Protein AF-A0A060CD55-F1 (afdb_monomer)

Structure (mmCIF, N/CA/C/O backbone):
data_AF-A0A060CD55-F1
#
_entry.id   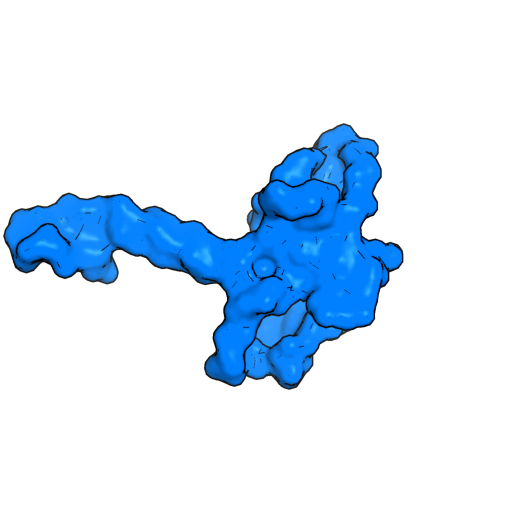AF-A0A060CD55-F1
#
loop_
_atom_site.group_PDB
_atom_site.id
_atom_site.type_symbol
_atom_site.label_atom_id
_atom_site.label_alt_id
_atom_site.label_comp_id
_atom_site.label_asym_id
_atom_site.label_entity_id
_atom_site.label_seq_id
_atom_site.pdbx_PDB_ins_code
_atom_site.Cartn_x
_atom_site.Cartn_y
_atom_site.Cartn_z
_atom_site.occupancy
_atom_site.B_iso_or_equiv
_atom_site.auth_seq_id
_atom_site.auth_comp_id
_atom_site.auth_asym_id
_atom_site.auth_atom_id
_atom_site.pdbx_PDB_model_num
ATOM 1 N N . MET A 1 1 ? 20.900 -2.774 -7.787 1.00 52.88 1 MET A N 1
ATOM 2 C CA . MET A 1 1 ? 21.907 -1.969 -7.068 1.00 52.88 1 MET A CA 1
ATOM 3 C C . MET A 1 1 ? 21.966 -0.641 -7.787 1.00 52.88 1 MET A C 1
ATOM 5 O O . MET A 1 1 ? 22.186 -0.668 -8.991 1.00 52.88 1 MET A O 1
ATOM 9 N N . ALA A 1 2 ? 21.638 0.468 -7.127 1.00 53.19 2 ALA A N 1
ATOM 10 C CA . ALA A 1 2 ? 21.756 1.780 -7.755 1.00 53.19 2 ALA A CA 1
ATOM 11 C C . ALA A 1 2 ? 23.248 2.098 -7.933 1.00 53.19 2 ALA A C 1
ATOM 13 O O . ALA A 1 2 ? 23.986 2.230 -6.961 1.00 53.19 2 ALA A O 1
ATOM 14 N N . ILE A 1 3 ? 23.691 2.107 -9.188 1.00 53.25 3 ILE A N 1
ATOM 15 C CA . ILE A 1 3 ? 25.058 2.434 -9.597 1.00 53.25 3 ILE A CA 1
ATOM 16 C C . ILE A 1 3 ? 24.965 3.744 -10.368 1.00 53.25 3 ILE A C 1
ATOM 18 O O . ILE A 1 3 ? 24.371 3.792 -11.445 1.00 53.25 3 ILE A O 1
ATOM 22 N N . TYR A 1 4 ? 25.508 4.804 -9.785 1.00 52.81 4 TYR A N 1
ATOM 2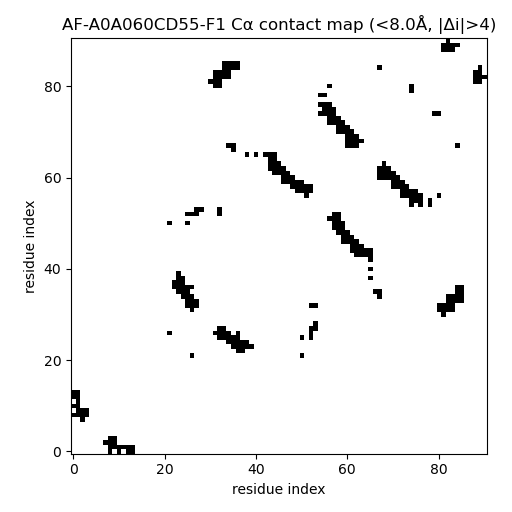3 C CA . TYR A 1 4 ? 25.676 6.112 -10.400 1.00 52.81 4 TYR A CA 1
ATOM 24 C C . TYR A 1 4 ? 27.109 6.560 -10.108 1.00 52.81 4 TYR A C 1
ATOM 26 O O . TYR A 1 4 ? 27.534 6.511 -8.955 1.00 52.81 4 TYR A O 1
ATOM 34 N N . PRO A 1 5 ? 27.813 7.097 -11.119 1.00 59.88 5 PRO A N 1
ATOM 35 C CA . PRO A 1 5 ? 28.898 6.419 -11.872 1.00 59.88 5 PRO A CA 1
ATOM 36 C C . PRO A 1 5 ? 29.366 5.026 -11.374 1.00 59.88 5 PRO A C 1
ATOM 38 O O . PRO A 1 5 ? 29.227 4.688 -10.205 1.00 59.88 5 PRO A O 1
ATOM 41 N N . PRO A 1 6 ? 29.943 4.184 -12.255 1.00 66.44 6 PRO A N 1
ATOM 42 C CA . PRO A 1 6 ? 30.145 2.746 -12.009 1.00 66.44 6 PRO A CA 1
ATOM 43 C C . PRO A 1 6 ? 31.094 2.385 -10.849 1.00 66.44 6 PRO A C 1
ATOM 45 O O . PRO A 1 6 ? 31.136 1.222 -10.453 1.00 66.44 6 PRO A O 1
ATOM 48 N N . ASP A 1 7 ? 31.800 3.361 -10.272 1.00 65.25 7 ASP A N 1
ATOM 49 C CA . ASP A 1 7 ? 32.873 3.145 -9.293 1.00 65.25 7 ASP A CA 1
ATOM 50 C C . ASP A 1 7 ? 32.447 3.458 -7.845 1.00 65.25 7 ASP A C 1
ATOM 52 O O . ASP A 1 7 ? 33.210 3.240 -6.902 1.00 65.25 7 ASP A O 1
ATOM 56 N N . LEU A 1 8 ? 31.232 3.986 -7.651 1.00 65.88 8 LEU A N 1
ATOM 57 C CA . LEU A 1 8 ? 30.709 4.406 -6.352 1.00 65.88 8 LEU A CA 1
ATOM 58 C C . LEU A 1 8 ? 29.383 3.698 -6.066 1.00 65.88 8 LEU A C 1
ATOM 60 O O . LEU A 1 8 ? 28.370 3.904 -6.729 1.00 65.88 8 LEU A O 1
ATOM 64 N N . PHE A 1 9 ? 29.378 2.857 -5.032 1.00 73.94 9 PHE A N 1
ATOM 65 C CA . PHE A 1 9 ? 28.142 2.311 -4.486 1.00 73.94 9 PHE A CA 1
ATOM 66 C C . PHE A 1 9 ? 27.382 3.414 -3.744 1.00 73.94 9 PHE A C 1
ATOM 68 O O . PHE A 1 9 ? 27.865 3.927 -2.733 1.00 73.94 9 PHE A O 1
ATOM 75 N N . GLN A 1 10 ? 26.176 3.740 -4.211 1.00 77.69 10 GLN A N 1
ATOM 76 C CA . GLN A 1 10 ? 25.264 4.632 -3.502 1.00 77.69 10 GLN A CA 1
ATOM 77 C C . GLN A 1 10 ? 24.046 3.848 -3.005 1.00 77.69 10 GLN A C 1
ATOM 79 O O . GLN A 1 10 ? 23.337 3.182 -3.759 1.00 77.69 10 GLN A O 1
ATOM 84 N N . ILE A 1 11 ? 23.831 3.881 -1.689 1.00 86.00 11 ILE A N 1
ATOM 85 C CA . ILE A 1 11 ? 22.775 3.107 -1.022 1.00 86.00 11 ILE A CA 1
ATOM 86 C C . ILE A 1 11 ? 21.404 3.798 -1.075 1.00 86.00 11 ILE A C 1
ATOM 88 O O . ILE A 1 11 ? 20.367 3.156 -0.903 1.00 86.00 11 ILE A O 1
ATOM 92 N N . ASP A 1 12 ? 21.395 5.101 -1.342 1.00 82.69 12 ASP A N 1
ATOM 93 C CA . ASP A 1 12 ? 20.204 5.946 -1.421 1.00 82.69 12 ASP A CA 1
ATOM 94 C C . ASP A 1 12 ? 19.194 5.442 -2.459 1.00 82.69 12 ASP A C 1
ATOM 96 O O . ASP A 1 12 ? 18.009 5.345 -2.149 1.00 82.69 12 ASP A O 1
ATOM 100 N N . GLY A 1 13 ? 19.641 5.020 -3.643 1.00 84.69 13 GLY A N 1
ATOM 101 C CA . GLY A 1 13 ? 18.754 4.488 -4.677 1.00 84.69 13 GLY A CA 1
ATOM 102 C C . GLY A 1 13 ? 18.108 3.152 -4.296 1.00 84.69 13 GLY A C 1
ATOM 103 O O . GLY A 1 13 ? 16.972 2.886 -4.685 1.00 84.69 13 GLY A O 1
ATOM 104 N N . ASN A 1 14 ? 18.770 2.330 -3.475 1.00 88.94 14 ASN A N 1
ATOM 105 C CA . ASN A 1 14 ? 18.173 1.090 -2.976 1.00 88.94 14 ASN A CA 1
ATOM 106 C C . ASN A 1 14 ? 17.044 1.384 -1.975 1.00 88.94 14 ASN A C 1
ATOM 108 O O . ASN A 1 14 ? 15.979 0.771 -2.052 1.00 88.94 14 ASN A O 1
ATOM 112 N N . PHE A 1 15 ? 17.255 2.331 -1.056 1.00 90.19 15 PHE A N 1
ATOM 113 C CA . PHE A 1 15 ? 16.214 2.742 -0.111 1.00 90.19 15 PHE A CA 1
ATOM 114 C C . PHE A 1 15 ? 15.081 3.501 -0.802 1.00 90.19 15 PHE A C 1
ATOM 116 O O . PHE A 1 15 ? 13.913 3.244 -0.511 1.00 90.19 15 PHE A O 1
ATOM 123 N N . GLY A 1 16 ? 15.414 4.370 -1.758 1.00 90.12 16 GLY A N 1
ATOM 124 C CA . GLY A 1 16 ? 14.441 5.090 -2.573 1.00 90.12 16 GLY A CA 1
ATOM 125 C C . GLY A 1 16 ? 13.551 4.144 -3.374 1.00 90.12 16 GLY A C 1
ATOM 126 O O . GLY A 1 16 ? 12.340 4.339 -3.414 1.00 90.12 16 GLY A O 1
ATOM 127 N N . TYR A 1 17 ? 14.115 3.073 -3.939 1.00 90.50 17 TYR A N 1
ATOM 128 C CA . TYR A 1 17 ? 13.335 2.063 -4.652 1.00 90.50 17 TYR A CA 1
ATOM 129 C C . TYR A 1 17 ? 12.354 1.328 -3.731 1.00 90.50 17 TYR A C 1
ATOM 131 O O . TYR A 1 17 ? 11.168 1.251 -4.040 1.00 90.50 17 TYR A O 1
ATOM 139 N N . SER A 1 18 ? 12.813 0.841 -2.574 1.00 91.25 18 SER A N 1
ATOM 140 C CA . SER A 1 18 ? 11.935 0.173 -1.602 1.00 91.25 18 SER A CA 1
ATOM 141 C C . SER A 1 18 ? 10.811 1.091 -1.109 1.00 91.25 18 SER A C 1
ATOM 143 O O . SER A 1 18 ? 9.668 0.650 -0.958 1.00 91.25 18 SER A O 1
ATOM 145 N N . LEU A 1 19 ? 11.114 2.376 -0.901 1.00 90.69 19 LEU A N 1
ATOM 146 C CA . LEU A 1 19 ? 10.116 3.373 -0.523 1.00 90.69 19 LEU A CA 1
ATOM 147 C C . LEU A 1 19 ? 9.110 3.605 -1.657 1.00 90.69 19 LEU A C 1
ATOM 149 O O . LEU A 1 19 ? 7.911 3.595 -1.408 1.00 90.69 19 LEU A O 1
ATOM 153 N N . ALA A 1 20 ? 9.577 3.728 -2.901 1.00 91.69 20 ALA A N 1
ATOM 154 C CA . ALA A 1 20 ? 8.711 3.898 -4.064 1.00 91.69 20 ALA A CA 1
ATOM 155 C C . ALA A 1 20 ? 7.756 2.710 -4.252 1.00 91.69 20 ALA A C 1
ATOM 157 O O . ALA A 1 20 ? 6.570 2.919 -4.496 1.00 91.69 20 ALA A O 1
ATOM 158 N N . LEU A 1 21 ? 8.237 1.472 -4.079 1.00 92.81 21 LEU A N 1
ATOM 159 C CA . LEU A 1 21 ? 7.366 0.292 -4.105 1.00 92.81 21 LEU A CA 1
ATOM 160 C C . LEU A 1 21 ? 6.307 0.340 -2.997 1.00 92.81 21 LEU A C 1
ATOM 162 O O . LEU A 1 21 ? 5.160 -0.036 -3.222 1.00 92.81 21 LEU A O 1
ATOM 166 N N . THR A 1 22 ? 6.687 0.817 -1.811 1.00 93.56 22 THR A N 1
ATOM 167 C CA . THR A 1 22 ? 5.766 0.951 -0.677 1.00 93.56 22 THR A CA 1
ATOM 168 C C . THR A 1 22 ? 4.704 2.018 -0.952 1.00 93.56 22 THR A C 1
ATOM 170 O O . THR A 1 22 ? 3.524 1.734 -0.785 1.00 93.56 22 THR A O 1
ATOM 173 N N . GLU A 1 23 ? 5.088 3.193 -1.457 1.00 93.69 23 GLU A N 1
ATOM 174 C CA . GLU A 1 23 ? 4.173 4.308 -1.768 1.00 93.69 23 GLU A CA 1
ATOM 175 C C . GLU A 1 23 ? 3.236 4.014 -2.954 1.00 93.69 23 GLU A C 1
ATOM 177 O O . GLU A 1 23 ? 2.159 4.603 -3.052 1.00 93.69 23 GLU A O 1
ATOM 182 N N . MET A 1 24 ? 3.599 3.092 -3.855 1.00 94.12 24 MET A N 1
ATOM 183 C CA . MET A 1 24 ? 2.673 2.600 -4.888 1.00 94.12 24 MET A CA 1
ATOM 184 C C . MET A 1 24 ? 1.531 1.766 -4.295 1.00 94.12 24 MET A C 1
ATOM 186 O O . MET A 1 24 ? 0.432 1.732 -4.854 1.00 94.12 24 MET A O 1
ATOM 190 N N . LEU A 1 25 ? 1.797 1.082 -3.181 1.00 94.25 25 LEU A N 1
ATOM 191 C CA . LEU A 1 25 ? 0.870 0.161 -2.531 1.00 94.25 25 LEU A CA 1
ATOM 192 C C . LEU A 1 25 ? 0.088 0.820 -1.391 1.00 94.25 25 LEU A C 1
ATOM 194 O O . LEU A 1 25 ? -1.091 0.516 -1.218 1.00 94.25 25 LEU A O 1
ATOM 198 N N . LEU A 1 26 ? 0.718 1.706 -0.625 1.00 94.44 26 LEU A N 1
ATOM 199 C CA . LEU A 1 26 ? 0.160 2.310 0.578 1.00 94.44 26 LEU A CA 1
ATOM 200 C C . LEU A 1 26 ? 0.623 3.759 0.713 1.00 94.44 26 LEU A C 1
ATOM 202 O O . LEU A 1 26 ? 1.821 4.020 0.795 1.00 94.44 26 LEU A O 1
ATOM 206 N N . GLN A 1 27 ? -0.327 4.680 0.846 1.00 94.75 27 GLN A N 1
ATOM 207 C CA . GLN A 1 27 ? -0.055 6.068 1.222 1.00 94.75 27 GLN A CA 1
ATOM 208 C C . GLN A 1 27 ? -0.776 6.408 2.524 1.00 94.75 27 GLN A C 1
ATOM 210 O O . GLN A 1 27 ? -1.808 5.838 2.859 1.00 94.75 27 GLN A O 1
ATOM 215 N N . SER A 1 28 ? -0.194 7.306 3.318 1.00 93.31 28 SER A N 1
ATOM 216 C CA . SER A 1 28 ? -0.810 7.749 4.581 1.00 93.31 28 SER A CA 1
ATOM 217 C C . SER A 1 28 ? -0.527 9.209 4.931 1.00 93.31 28 SER A C 1
ATOM 219 O O . SER A 1 28 ? -0.638 9.619 6.084 1.00 93.31 28 SER A O 1
ATOM 221 N N . HIS A 1 29 ? -0.094 10.005 3.952 1.00 90.19 29 HIS A N 1
ATOM 222 C CA . HIS A 1 29 ? 0.370 11.375 4.174 1.00 90.19 29 HIS A CA 1
ATOM 223 C C . HIS A 1 29 ? -0.731 12.439 4.009 1.00 90.19 29 HIS A C 1
ATOM 225 O O . HIS A 1 29 ? -0.519 13.582 4.402 1.00 90.19 29 HIS A O 1
ATOM 231 N N . THR A 1 30 ? -1.906 12.075 3.490 1.00 86.38 30 THR A N 1
ATOM 232 C CA . THR A 1 30 ? -3.047 12.972 3.220 1.00 86.38 30 THR A CA 1
ATOM 233 C C . THR A 1 30 ? -4.091 13.009 4.344 1.00 86.38 30 THR A C 1
ATOM 235 O O . THR A 1 30 ? -5.150 13.606 4.187 1.00 86.38 30 THR A O 1
ATOM 238 N N . GLY A 1 31 ? -3.796 12.405 5.500 1.00 83.69 31 GLY A N 1
ATOM 239 C CA . GLY A 1 31 ? -4.722 12.324 6.640 1.00 83.69 31 GLY A CA 1
ATOM 240 C C . GLY A 1 31 ? -5.621 11.083 6.636 1.00 83.69 31 GLY A C 1
ATOM 241 O O . GLY A 1 31 ? -6.359 10.861 7.593 1.00 83.69 31 GLY A O 1
ATOM 242 N N . GLU A 1 32 ? -5.510 10.239 5.613 1.00 89.94 32 GLU A N 1
ATOM 243 C CA . GLU A 1 32 ? -6.151 8.929 5.524 1.00 89.94 32 GLU A CA 1
ATOM 244 C C . GLU A 1 32 ? -5.165 7.867 5.030 1.00 89.94 32 GLU A C 1
ATOM 246 O O . GLU A 1 32 ? -4.127 8.185 4.452 1.00 89.94 32 GLU A O 1
ATOM 251 N N . ILE A 1 33 ? -5.473 6.601 5.304 1.00 92.19 33 ILE A N 1
ATOM 252 C CA . ILE A 1 33 ? -4.730 5.445 4.804 1.00 92.19 33 ILE A CA 1
ATOM 253 C C . ILE A 1 33 ? -5.290 5.083 3.431 1.00 92.19 33 ILE A C 1
ATOM 255 O O . ILE A 1 33 ? -6.398 4.555 3.342 1.00 92.19 33 ILE A O 1
ATOM 259 N N . GLU A 1 34 ? -4.524 5.341 2.381 1.00 92.81 34 GLU A N 1
ATOM 260 C CA . GLU A 1 34 ? -4.905 5.060 1.003 1.00 92.81 34 GLU A CA 1
ATOM 261 C C . GLU A 1 34 ? -4.293 3.738 0.526 1.00 92.81 34 GLU A C 1
ATOM 263 O O . GLU A 1 34 ? -3.071 3.556 0.523 1.00 92.81 34 GLU A O 1
ATOM 268 N N . LEU A 1 35 ? -5.160 2.800 0.141 1.00 92.69 35 LEU A N 1
ATOM 269 C CA . LEU A 1 35 ? -4.787 1.462 -0.315 1.00 92.69 35 LEU A CA 1
ATOM 270 C C . LEU A 1 35 ? -4.752 1.395 -1.844 1.00 92.69 35 LEU A C 1
ATOM 272 O O . LEU A 1 35 ? -5.736 1.731 -2.507 1.00 92.69 35 LEU A O 1
ATOM 276 N N . LEU A 1 36 ? -3.652 0.861 -2.380 1.00 92.88 36 LEU A N 1
ATOM 277 C CA . LEU A 1 36 ? -3.386 0.692 -3.813 1.00 92.88 36 LEU A CA 1
ATOM 278 C C . LEU A 1 36 ? -3.516 1.996 -4.634 1.00 92.88 36 LEU A C 1
ATOM 280 O O . LEU A 1 36 ? -4.140 1.972 -5.698 1.00 92.88 36 LEU A O 1
ATOM 284 N N . PRO A 1 37 ? -2.926 3.125 -4.190 1.00 91.94 37 PRO A N 1
ATOM 285 C CA . PRO A 1 37 ? -3.072 4.419 -4.865 1.00 91.94 37 PRO A CA 1
ATOM 286 C C . PRO A 1 37 ? -2.503 4.415 -6.290 1.00 91.94 37 PRO A C 1
ATOM 288 O O . PRO A 1 37 ? -3.023 5.086 -7.180 1.00 91.94 37 PRO A O 1
ATOM 291 N N . ALA A 1 38 ? -1.435 3.648 -6.530 1.00 93.00 38 ALA A N 1
ATOM 292 C CA . ALA A 1 38 ? -0.736 3.625 -7.811 1.00 93.00 38 ALA A CA 1
ATOM 293 C C . ALA A 1 38 ? -0.241 2.217 -8.177 1.00 93.00 38 ALA A C 1
ATOM 295 O O . ALA A 1 38 ? 0.897 2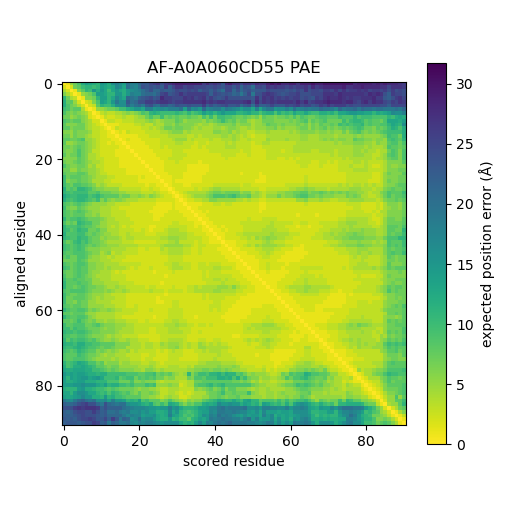.045 -8.618 1.00 93.00 38 ALA A O 1
ATOM 296 N N . LEU A 1 39 ? -1.094 1.200 -7.997 1.00 92.75 39 LEU A N 1
ATOM 297 C CA . LEU A 1 39 ? -0.759 -0.188 -8.323 1.00 92.75 39 LEU A CA 1
ATOM 298 C C . LEU A 1 39 ? -0.339 -0.320 -9.806 1.00 92.75 39 LEU A C 1
ATOM 300 O O . LEU A 1 39 ? -1.138 -0.019 -10.703 1.00 92.75 39 LEU A O 1
ATOM 304 N N . PRO A 1 40 ? 0.886 -0.798 -10.104 1.00 92.50 40 PRO A N 1
ATOM 305 C CA . PRO A 1 40 ? 1.317 -1.025 -11.476 1.00 92.50 40 PRO A CA 1
ATOM 306 C C . PRO A 1 40 ? 0.407 -2.024 -12.194 1.00 92.50 40 PRO A C 1
ATOM 308 O O . PRO A 1 40 ? 0.117 -3.097 -11.674 1.00 92.50 40 PRO A O 1
ATOM 311 N N . LYS A 1 41 ? 0.038 -1.737 -13.450 1.00 90.31 41 LYS A N 1
ATOM 312 C CA . LYS A 1 41 ? -0.799 -2.635 -14.275 1.00 90.31 41 LYS A CA 1
ATOM 313 C C . LYS A 1 41 ? -0.216 -4.045 -14.445 1.00 90.31 41 LYS A C 1
ATOM 315 O O . LYS A 1 41 ? -0.957 -4.979 -14.718 1.00 90.31 41 LYS A O 1
ATOM 320 N N . ALA A 1 42 ? 1.103 -4.189 -14.308 1.00 94.12 42 ALA A N 1
ATOM 321 C CA . ALA A 1 42 ? 1.791 -5.475 -14.373 1.00 94.12 42 ALA A CA 1
ATOM 322 C C . ALA A 1 42 ? 1.523 -6.371 -13.147 1.00 94.12 42 ALA A C 1
ATOM 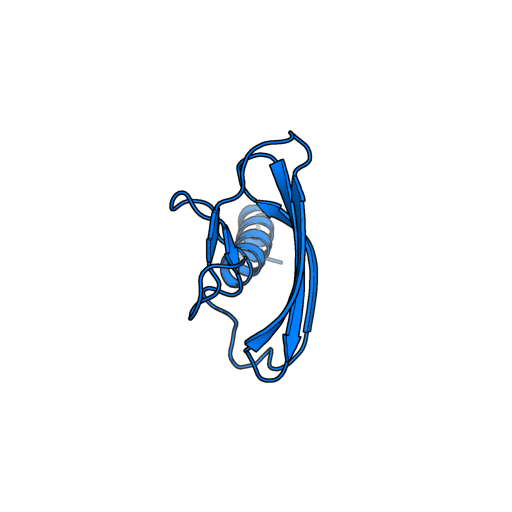324 O O . ALA A 1 42 ? 1.723 -7.579 -13.226 1.00 94.12 42 ALA A O 1
ATOM 325 N N . TRP A 1 43 ? 1.079 -5.805 -12.022 1.00 93.62 43 TRP A N 1
ATOM 326 C CA . TRP A 1 43 ? 0.789 -6.530 -10.784 1.00 93.62 43 TRP A CA 1
ATOM 327 C C . TRP A 1 43 ? -0.710 -6.778 -10.664 1.00 93.62 43 TRP A C 1
ATOM 329 O O . TRP A 1 43 ? -1.372 -6.240 -9.779 1.00 93.62 43 TRP A O 1
ATOM 339 N N . ALA A 1 44 ? -1.251 -7.569 -11.591 1.00 92.38 44 ALA A N 1
ATOM 340 C CA . ALA A 1 44 ? -2.681 -7.860 -11.642 1.00 92.38 44 ALA A CA 1
ATOM 341 C C . ALA A 1 44 ? -3.188 -8.486 -10.333 1.00 92.38 44 ALA A C 1
ATOM 343 O O . ALA A 1 44 ? -4.219 -8.063 -9.816 1.00 92.38 44 ALA A O 1
ATOM 344 N N . ASP A 1 45 ? -2.430 -9.422 -9.768 1.00 95.88 45 ASP A N 1
ATOM 345 C CA . ASP A 1 45 ? -2.783 -10.140 -8.548 1.00 95.88 45 ASP A CA 1
ATOM 346 C C . ASP A 1 45 ? -1.591 -10.143 -7.589 1.00 95.88 45 ASP A C 1
ATOM 348 O O . ASP A 1 45 ? -0.433 -10.209 -8.018 1.00 95.88 45 ASP A O 1
ATOM 352 N N . GLY A 1 46 ? -1.858 -10.058 -6.289 1.00 95.81 46 GLY A N 1
ATOM 353 C CA . GLY A 1 46 ? -0.795 -10.036 -5.294 1.00 95.81 46 GLY A CA 1
ATOM 354 C C . GLY A 1 46 ? -1.274 -9.807 -3.868 1.00 95.81 46 GLY A C 1
ATOM 355 O O . GLY A 1 46 ? -2.461 -9.632 -3.594 1.00 95.81 46 GLY A O 1
ATOM 356 N N . ALA A 1 47 ? -0.315 -9.836 -2.948 1.00 96.00 47 ALA A N 1
ATOM 357 C CA . ALA A 1 47 ? -0.539 -9.622 -1.529 1.00 96.00 47 ALA A CA 1
ATOM 358 C C . ALA A 1 47 ? 0.674 -8.946 -0.891 1.00 96.00 47 ALA A C 1
ATOM 360 O O . ALA A 1 47 ? 1.818 -9.192 -1.283 1.00 96.00 47 ALA A O 1
ATOM 361 N N . VAL A 1 48 ? 0.429 -8.138 0.136 1.00 95.94 48 VAL A N 1
ATOM 362 C CA . VAL A 1 48 ? 1.477 -7.540 0.966 1.00 95.94 48 VAL A CA 1
ATOM 363 C C . VAL A 1 48 ? 1.062 -7.551 2.433 1.00 95.94 48 VAL A C 1
ATOM 365 O O . VAL A 1 48 ? -0.119 -7.438 2.767 1.00 95.94 48 VAL A O 1
ATOM 368 N N . ARG A 1 49 ? 2.045 -7.727 3.319 1.00 95.31 49 ARG A N 1
ATOM 369 C CA . ARG A 1 49 ? 1.857 -7.852 4.768 1.00 95.31 49 ARG A CA 1
ATOM 370 C C . ARG A 1 49 ? 2.871 -6.991 5.504 1.00 95.31 49 ARG A C 1
ATOM 372 O O . ARG A 1 49 ? 4.014 -6.885 5.065 1.00 95.31 49 ARG A O 1
ATOM 379 N N . GLY A 1 50 ? 2.449 -6.429 6.633 1.00 94.25 50 GLY A N 1
ATOM 380 C CA . GLY A 1 50 ? 3.331 -5.714 7.556 1.00 94.25 50 GLY A CA 1
ATOM 381 C C . GLY A 1 50 ? 3.721 -4.303 7.113 1.00 94.25 50 GLY A C 1
ATOM 382 O O . GLY A 1 50 ? 4.689 -3.758 7.641 1.00 94.25 50 GLY A O 1
ATOM 383 N N . LEU A 1 51 ? 3.000 -3.696 6.162 1.00 95.06 51 LEU A N 1
ATOM 384 C CA . LEU A 1 51 ? 3.216 -2.282 5.852 1.00 95.06 51 LEU A CA 1
ATOM 385 C C . LEU A 1 51 ? 2.716 -1.424 7.011 1.00 95.06 51 LEU A C 1
ATOM 387 O O . LEU A 1 51 ? 1.696 -1.741 7.615 1.00 95.06 51 LEU A O 1
ATOM 391 N N . VAL A 1 52 ? 3.409 -0.331 7.316 1.00 94.81 52 VAL A N 1
ATOM 392 C CA . VAL A 1 52 ? 3.043 0.541 8.436 1.00 94.81 52 VAL A CA 1
ATOM 393 C C . VAL A 1 52 ? 2.644 1.913 7.915 1.00 94.81 52 VAL A C 1
ATOM 395 O O . VAL A 1 52 ? 3.466 2.637 7.357 1.00 94.81 52 VAL A O 1
ATOM 398 N N . ALA A 1 53 ? 1.383 2.277 8.126 1.00 93.94 53 ALA A N 1
ATOM 399 C CA . ALA A 1 53 ? 0.880 3.620 7.898 1.00 93.94 53 ALA A CA 1
ATOM 400 C C . ALA A 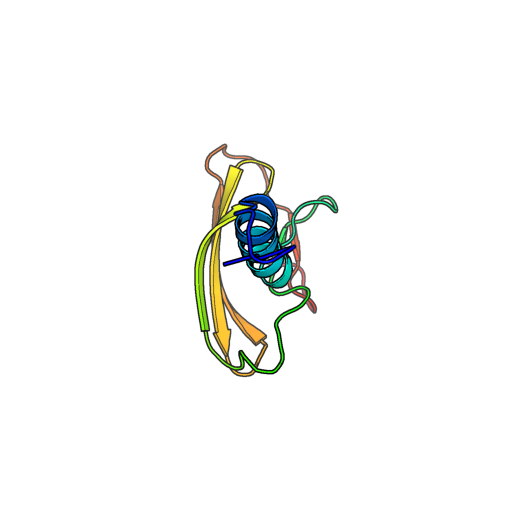1 53 ? 1.109 4.520 9.124 1.00 93.94 53 ALA A C 1
ATOM 402 O O . ALA A 1 53 ? 1.235 4.067 10.272 1.00 93.94 53 ALA A O 1
ATOM 403 N N . ARG A 1 54 ? 1.139 5.834 8.878 1.00 92.88 54 ARG A N 1
ATOM 404 C CA . ARG A 1 54 ? 1.245 6.859 9.928 1.00 92.88 54 ARG A CA 1
ATOM 405 C C . ARG A 1 54 ? 0.135 6.693 10.964 1.00 92.88 54 ARG A C 1
ATOM 407 O O . ARG A 1 54 ? -0.994 6.381 10.617 1.00 92.88 54 ARG A O 1
ATOM 414 N N . GLY A 1 55 ? 0.455 6.922 12.236 1.00 90.06 55 GLY A N 1
ATOM 415 C CA . GLY A 1 55 ? -0.474 6.688 13.351 1.00 90.06 55 GLY A CA 1
ATOM 416 C C . GLY A 1 55 ? -0.381 5.288 13.968 1.00 90.06 55 GLY A C 1
ATOM 417 O O . GLY A 1 55 ? -1.114 4.999 14.912 1.00 90.06 55 GLY A O 1
ATOM 418 N N . GLY A 1 56 ? 0.556 4.457 13.491 1.00 92.38 56 GLY A N 1
ATOM 419 C CA . GLY A 1 56 ? 0.839 3.138 14.059 1.00 92.38 56 GLY A CA 1
ATOM 420 C C . GLY A 1 56 ? -0.116 2.057 13.565 1.00 92.38 56 GLY A C 1
ATOM 421 O O . GLY A 1 56 ? -0.458 1.155 14.330 1.00 92.38 56 GLY A O 1
ATOM 422 N N . PHE A 1 57 ? -0.561 2.157 12.313 1.00 93.69 57 PHE A N 1
ATOM 423 C CA . PHE A 1 57 ? -1.447 1.172 11.705 1.00 93.69 57 PHE A CA 1
ATOM 424 C C . PHE A 1 57 ? -0.647 0.190 10.865 1.00 93.69 57 PHE A C 1
ATOM 426 O O . PHE A 1 57 ? 0.062 0.592 9.947 1.00 93.69 57 PHE A O 1
ATOM 433 N N . GLU A 1 58 ? -0.770 -1.092 11.170 1.00 95.44 58 GLU A N 1
ATOM 434 C CA . GLU A 1 58 ? -0.185 -2.159 10.371 1.00 95.44 58 GLU A CA 1
ATOM 435 C C . GLU A 1 58 ? -1.216 -2.669 9.368 1.00 95.44 58 GLU A C 1
ATOM 437 O O . GLU A 1 58 ? -2.341 -2.999 9.738 1.00 95.44 58 GLU A O 1
ATOM 442 N N . VAL A 1 59 ? -0.837 -2.706 8.097 1.00 94.75 59 VAL A N 1
ATOM 443 C CA . VAL A 1 59 ? -1.717 -2.992 6.971 1.00 94.75 59 VAL A CA 1
ATOM 444 C C . VAL A 1 59 ? -1.286 -4.289 6.303 1.00 94.75 59 VAL A C 1
ATOM 446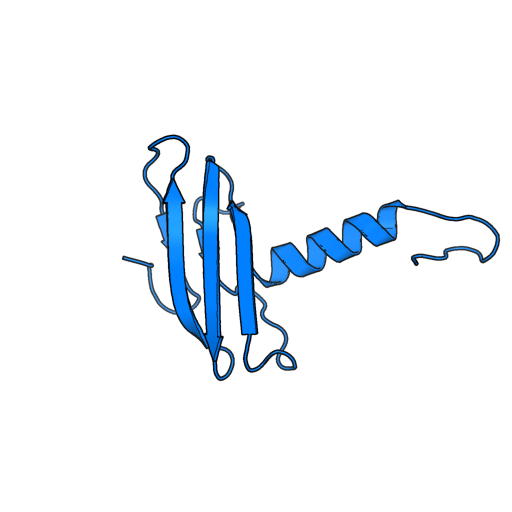 O O . VAL A 1 59 ? -0.122 -4.492 5.944 1.00 94.75 59 VAL A O 1
ATOM 449 N N . THR A 1 60 ? -2.268 -5.158 6.113 1.00 95.44 60 THR A N 1
ATOM 450 C CA . THR A 1 60 ? -2.194 -6.330 5.248 1.00 95.44 60 THR A CA 1
ATOM 451 C C . THR A 1 60 ? -3.265 -6.195 4.185 1.00 95.44 60 THR A C 1
ATOM 453 O O . THR A 1 60 ? -4.400 -5.850 4.503 1.00 95.44 60 THR A O 1
ATOM 456 N N . MET A 1 61 ? -2.927 -6.467 2.930 1.00 94.81 61 MET A N 1
ATOM 457 C CA . MET A 1 61 ? -3.887 -6.385 1.835 1.00 94.81 61 MET A CA 1
ATOM 458 C C . MET A 1 61 ? -3.565 -7.360 0.716 1.00 94.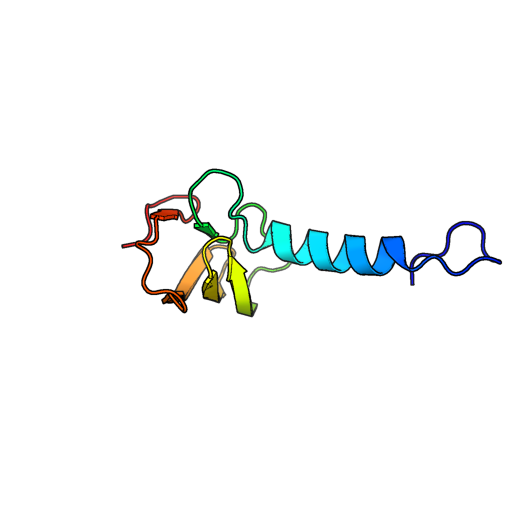81 61 MET A C 1
ATOM 460 O O . MET A 1 61 ? -2.407 -7.698 0.467 1.00 94.81 61 MET A O 1
ATOM 464 N N . GLU A 1 62 ? -4.622 -7.775 0.037 1.00 95.44 62 GLU A N 1
ATOM 465 C CA . GLU A 1 62 ? -4.607 -8.680 -1.098 1.00 95.44 62 GLU A CA 1
ATOM 466 C C . GLU A 1 62 ? -5.424 -8.042 -2.223 1.00 95.44 62 GLU A C 1
ATOM 468 O O . GLU A 1 62 ? -6.463 -7.409 -1.986 1.00 95.44 62 GLU A O 1
ATOM 473 N N . TRP A 1 63 ? -4.954 -8.189 -3.456 1.00 94.94 63 TRP A N 1
ATOM 474 C CA . TRP A 1 63 ? -5.622 -7.670 -4.641 1.00 94.94 63 TRP A CA 1
ATOM 475 C C . TRP A 1 63 ? -5.662 -8.714 -5.749 1.00 94.94 63 TRP A C 1
ATOM 477 O O . TRP A 1 63 ? -4.767 -9.551 -5.871 1.00 94.94 63 TRP A O 1
ATOM 487 N N . ALA A 1 64 ? -6.712 -8.637 -6.559 1.00 94.44 64 ALA A N 1
ATOM 488 C CA . ALA A 1 64 ? -6.878 -9.449 -7.752 1.00 94.44 64 ALA A CA 1
ATOM 489 C C . ALA A 1 64 ? -7.475 -8.611 -8.884 1.00 94.44 64 ALA A C 1
ATOM 491 O O . ALA A 1 64 ? -8.318 -7.737 -8.650 1.00 94.44 64 ALA A O 1
ATOM 492 N N . GLY A 1 65 ? -7.022 -8.842 -10.115 1.00 93.06 65 GLY A N 1
ATOM 493 C CA . GLY A 1 65 ? -7.414 -8.044 -11.280 1.00 93.06 65 GLY A CA 1
ATOM 494 C C . GLY A 1 65 ? -7.201 -6.531 -11.103 1.00 93.06 65 GLY A C 1
ATOM 495 O O . GLY A 1 65 ? -7.995 -5.730 -11.599 1.00 93.06 65 GLY A O 1
ATOM 496 N N . GLY A 1 66 ? -6.172 -6.132 -10.351 1.00 90.69 66 GLY A N 1
ATOM 497 C CA . GLY A 1 66 ? -5.846 -4.738 -10.049 1.00 90.69 66 GLY A CA 1
ATOM 498 C C . GLY A 1 66 ? -6.787 -4.061 -9.046 1.00 90.69 66 GLY A C 1
ATOM 499 O O . GLY A 1 66 ? -6.821 -2.833 -8.978 1.00 90.69 66 GLY A O 1
ATOM 500 N N . ARG A 1 67 ? -7.585 -4.829 -8.295 1.00 90.12 67 ARG A N 1
ATOM 501 C CA . ARG A 1 67 ? -8.536 -4.314 -7.299 1.00 90.12 67 ARG A CA 1
ATOM 502 C C . ARG A 1 67 ? -8.327 -4.976 -5.949 1.00 90.12 67 ARG A C 1
ATOM 504 O O . ARG A 1 67 ? -8.073 -6.173 -5.880 1.00 90.12 67 ARG A O 1
ATOM 511 N N . LEU A 1 68 ? -8.499 -4.201 -4.882 1.00 91.75 68 LEU A N 1
ATOM 512 C CA . LEU A 1 68 ? -8.462 -4.704 -3.513 1.00 91.75 68 LEU A CA 1
ATOM 513 C C . LEU A 1 68 ? -9.554 -5.768 -3.317 1.00 91.75 68 LEU A C 1
ATOM 515 O O . LEU A 1 68 ? -10.731 -5.485 -3.546 1.00 91.75 68 LEU A O 1
ATOM 519 N N . VAL A 1 69 ? -9.166 -6.974 -2.895 1.00 93.44 69 VAL A N 1
ATOM 520 C CA . VAL A 1 69 ? -10.108 -8.067 -2.587 1.00 93.44 69 VAL A CA 1
ATOM 521 C C . VAL A 1 69 ? -10.309 -8.257 -1.090 1.00 93.44 69 VAL A C 1
ATOM 523 O O . VAL A 1 69 ? -11.382 -8.681 -0.667 1.00 93.44 69 VAL A O 1
ATOM 526 N N . GLY A 1 70 ? -9.312 -7.913 -0.278 1.00 90.75 70 GLY A N 1
ATOM 527 C CA . GLY A 1 70 ? -9.393 -8.055 1.167 1.00 90.75 70 GLY A CA 1
ATOM 528 C C . GLY A 1 70 ? -8.143 -7.548 1.867 1.00 90.75 70 GLY A C 1
ATOM 529 O O . GLY A 1 70 ? -7.134 -7.234 1.238 1.00 90.75 70 GLY A O 1
ATOM 530 N N . GLY A 1 71 ? -8.223 -7.449 3.188 1.00 92.00 71 GLY A N 1
ATOM 531 C CA . GLY A 1 71 ? -7.124 -6.971 4.008 1.00 92.00 71 GLY A CA 1
ATOM 532 C C . GLY A 1 71 ? -7.532 -6.740 5.454 1.00 92.00 71 GLY A C 1
ATOM 533 O O . GLY A 1 71 ? -8.694 -6.901 5.825 1.00 92.00 71 GLY A O 1
ATOM 534 N N . SER A 1 72 ? -6.560 -6.354 6.268 1.00 91.81 72 SER A N 1
ATOM 535 C CA . SER A 1 72 ? -6.754 -5.967 7.659 1.00 91.81 72 SER A CA 1
ATOM 536 C C . SER A 1 72 ? -5.881 -4.767 8.004 1.00 91.81 72 SER A C 1
ATOM 538 O O . SER A 1 72 ? -4.772 -4.606 7.488 1.00 91.81 72 SER A O 1
ATOM 540 N N . ILE A 1 73 ? -6.405 -3.916 8.884 1.00 92.62 73 ILE A N 1
ATOM 541 C CA . ILE A 1 73 ? -5.690 -2.776 9.452 1.00 92.62 73 ILE A CA 1
ATOM 542 C C . ILE A 1 73 ? -5.679 -2.962 10.967 1.00 92.62 73 ILE A C 1
ATOM 544 O O . ILE A 1 73 ? -6.724 -2.925 11.616 1.00 92.62 73 ILE A O 1
ATOM 548 N N . LEU A 1 74 ? -4.495 -3.171 11.532 1.00 93.06 74 LEU A N 1
ATOM 549 C CA . LEU A 1 74 ? -4.284 -3.293 12.968 1.00 93.06 74 LEU A CA 1
ATOM 550 C C . LEU A 1 74 ? -3.802 -1.954 13.528 1.00 93.06 74 LEU A C 1
ATOM 552 O O . LEU A 1 74 ? -2.691 -1.515 13.240 1.00 93.06 74 LEU A O 1
ATOM 556 N N . SER A 1 75 ? -4.617 -1.321 14.371 1.00 93.62 75 SER A N 1
ATOM 557 C CA . SER A 1 75 ? -4.200 -0.144 15.140 1.00 93.62 75 SER A CA 1
ATOM 558 C C . SER A 1 75 ? -3.342 -0.578 16.325 1.00 93.62 75 SER A C 1
ATOM 560 O O . SER A 1 75 ? -3.859 -1.098 17.313 1.00 93.62 75 SER A O 1
ATOM 562 N N . ARG A 1 76 ? -2.023 -0.366 16.253 1.00 92.38 76 ARG A N 1
ATOM 563 C C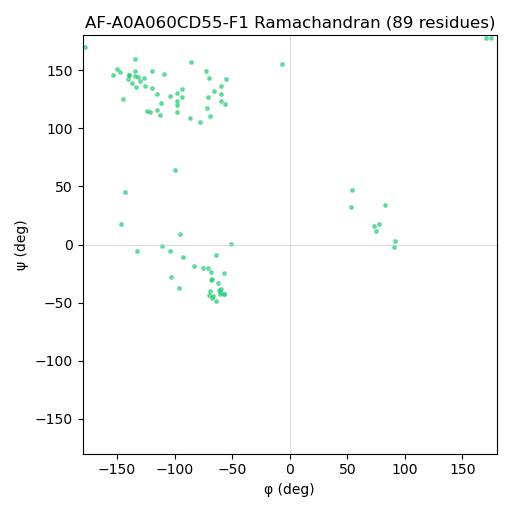A . ARG A 1 76 ? -1.098 -0.732 17.345 1.00 92.38 76 ARG A CA 1
ATOM 564 C C . ARG A 1 76 ? -1.182 0.231 18.528 1.00 92.38 76 ARG A C 1
ATOM 566 O O . ARG A 1 76 ? -0.762 -0.113 19.626 1.00 92.38 76 ARG A O 1
ATOM 573 N N . LEU A 1 77 ? -1.706 1.433 18.290 1.00 91.00 77 LEU A N 1
ATOM 574 C CA . LEU A 1 77 ? -1.790 2.516 19.272 1.00 91.00 77 LEU A CA 1
ATOM 575 C C . LEU A 1 77 ? -3.230 2.821 19.720 1.00 91.00 77 LEU A C 1
ATOM 577 O O . LEU A 1 77 ? -3.424 3.697 20.553 1.00 91.00 77 LEU A O 1
ATOM 581 N N . GLY A 1 78 ? -4.240 2.127 19.180 1.00 86.38 78 GLY A N 1
ATOM 582 C CA . GLY A 1 78 ? -5.651 2.345 19.530 1.00 86.38 78 GLY A CA 1
ATOM 583 C C . GLY A 1 78 ? -6.276 3.611 18.929 1.00 86.38 78 GLY A C 1
ATOM 584 O O . GLY A 1 78 ? -7.375 3.999 19.314 1.00 86.38 78 GLY A O 1
ATOM 585 N N . ASN A 1 79 ? -5.597 4.252 17.977 1.00 86.25 79 ASN A N 1
ATOM 586 C CA . ASN A 1 79 ? -6.100 5.438 17.292 1.00 86.25 79 ASN A CA 1
ATOM 587 C C . ASN A 1 79 ? -7.235 5.085 16.313 1.00 86.25 79 ASN A C 1
ATOM 589 O O . ASN A 1 79 ? -7.200 3.995 15.725 1.00 86.25 79 ASN A O 1
ATOM 593 N N . PRO A 1 80 ? -8.197 6.001 16.085 1.00 83.69 80 PRO A N 1
ATOM 594 C CA . PRO A 1 80 ? -9.183 5.852 15.021 1.00 83.69 80 PRO A CA 1
ATOM 595 C C . PRO A 1 80 ? -8.494 5.910 13.652 1.00 83.69 80 PRO A C 1
ATOM 597 O O . PRO A 1 80 ? -7.682 6.800 13.397 1.00 83.69 80 PRO A O 1
ATOM 600 N N . ALA A 1 81 ? -8.812 4.957 12.776 1.00 80.19 81 ALA A N 1
ATOM 601 C CA . ALA A 1 81 ? -8.324 4.938 11.401 1.00 80.19 81 ALA A CA 1
ATOM 602 C C . ALA A 1 81 ? -9.335 5.621 10.471 1.00 80.19 81 ALA A C 1
ATOM 604 O O . ALA A 1 81 ? -10.525 5.317 10.530 1.00 80.19 81 ALA A O 1
ATOM 605 N N . SER A 1 82 ? -8.850 6.492 9.585 1.00 83.88 82 SER A N 1
ATOM 606 C CA . SER A 1 82 ? -9.555 6.858 8.353 1.00 83.88 82 SER A CA 1
ATOM 607 C C . SER A 1 82 ? -8.860 6.143 7.204 1.00 83.88 82 SER A C 1
ATOM 609 O O . SER A 1 82 ? -7.635 6.222 7.095 1.00 83.88 82 SER A O 1
ATOM 611 N N . CYS A 1 83 ? -9.605 5.418 6.378 1.00 81.06 83 CYS A N 1
ATOM 612 C CA . CYS A 1 83 ? -9.043 4.643 5.281 1.00 81.06 83 CYS A CA 1
ATOM 613 C C . CYS A 1 83 ? -9.875 4.790 4.005 1.00 81.06 83 CYS A C 1
ATOM 615 O O . CYS A 1 83 ? -11.107 4.763 4.027 1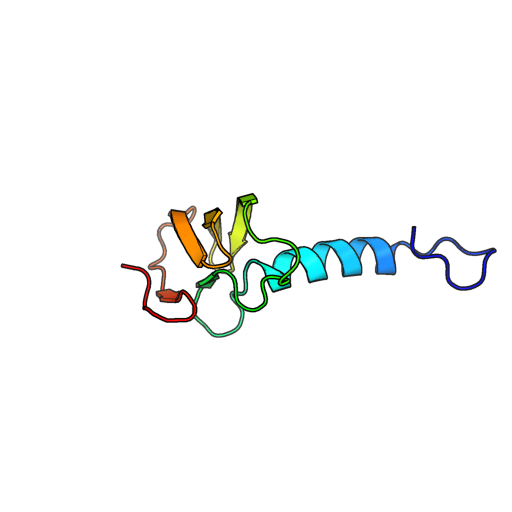.00 81.06 83 CYS A O 1
ATOM 617 N N . ALA A 1 84 ? -9.173 4.904 2.884 1.00 81.44 84 ALA A N 1
ATOM 618 C CA . ALA A 1 84 ? -9.728 5.001 1.549 1.00 81.44 84 ALA A CA 1
ATOM 619 C C . ALA A 1 84 ? -9.103 3.918 0.663 1.00 81.44 84 ALA A C 1
ATOM 621 O O . ALA A 1 84 ? -7.902 3.664 0.679 1.00 81.44 84 ALA A O 1
ATOM 622 N N . SER A 1 85 ? -9.935 3.255 -0.125 1.00 73.88 85 SER A N 1
ATOM 623 C CA . SER A 1 85 ? -9.492 2.520 -1.310 1.00 73.88 85 SER A CA 1
ATOM 624 C C . SER A 1 85 ? -9.999 3.308 -2.507 1.00 73.88 85 SER A C 1
ATOM 626 O O . SER A 1 85 ? -11.075 3.892 -2.395 1.00 73.88 85 SER A O 1
ATOM 628 N N . GLY A 1 86 ? -9.283 3.342 -3.634 1.00 62.03 86 GLY A N 1
ATOM 629 C CA . GLY A 1 86 ? -9.518 4.277 -4.755 1.00 62.03 86 GLY A CA 1
ATOM 630 C C . GLY A 1 86 ? -10.943 4.408 -5.341 1.00 62.03 86 GLY A C 1
ATOM 631 O O . GLY A 1 86 ? -11.143 5.177 -6.273 1.00 62.03 86 GLY A O 1
ATOM 632 N N . THR A 1 87 ? -11.954 3.693 -4.833 1.00 48.06 87 THR A N 1
ATOM 633 C CA . THR A 1 87 ? -13.378 3.960 -5.113 1.00 48.06 87 THR A CA 1
ATOM 634 C C . THR A 1 87 ? -14.318 3.986 -3.893 1.00 48.06 87 THR A C 1
ATOM 636 O O . THR A 1 87 ? -15.495 4.304 -4.081 1.00 48.06 87 THR A O 1
ATOM 639 N N . ARG A 1 88 ? -13.879 3.672 -2.659 1.00 51.94 88 ARG A N 1
ATOM 640 C CA . ARG A 1 88 ? -14.737 3.666 -1.453 1.00 51.94 88 ARG A CA 1
ATOM 641 C C . ARG A 1 88 ? -13.961 3.910 -0.149 1.00 51.94 88 ARG A C 1
ATOM 643 O O . ARG A 1 88 ? -12.857 3.377 -0.008 1.00 51.94 88 ARG A O 1
ATOM 650 N N . PRO A 1 89 ? -14.567 4.601 0.839 1.00 54.28 89 PRO A N 1
ATOM 651 C CA . PRO A 1 89 ? -14.066 4.578 2.208 1.00 54.28 89 PRO A CA 1
ATOM 652 C C . PRO A 1 89 ? -14.081 3.134 2.724 1.00 54.28 89 PRO A C 1
ATOM 654 O O . PRO A 1 89 ? -15.084 2.424 2.586 1.00 54.28 89 PRO A O 1
ATOM 657 N N . CYS A 1 90 ? -12.952 2.693 3.266 1.00 54.31 90 CYS A N 1
ATOM 658 C CA . CYS A 1 90 ? -12.828 1.400 3.923 1.00 54.31 90 CYS A CA 1
ATOM 659 C C . CYS A 1 90 ? -13.610 1.478 5.245 1.00 54.31 90 CYS A C 1
ATOM 661 O O . CYS A 1 90 ? -13.454 2.427 6.010 1.00 54.31 90 CYS A O 1
ATOM 663 N N . ARG A 1 91 ? -14.525 0.531 5.460 1.00 43.72 91 ARG A N 1
ATOM 664 C CA . ARG A 1 91 ? -15.432 0.496 6.612 1.00 43.72 91 ARG A CA 1
ATOM 665 C C . ARG A 1 91 ? -15.100 -0.679 7.511 1.00 43.72 91 ARG A C 1
ATOM 667 O O . ARG A 1 91 ? -14.762 -1.741 6.945 1.00 43.72 91 ARG A O 1
#

Nearest PDB structures (foldseek):
  2rdy-assembly1_B  TM=9.635E-01  e=9.792E-06  Halalkalibacterium halodurans C-125
  7kmq-assembly1_B  TM=9.466E-01  e=1.183E-05  Xanthomonas citri pv. citri str. 306
  7kmq-assembly1_A  TM=9.469E-01  e=1.620E-05  Xanthomonas citri pv. citri str. 306
  7znz-assembly1_A  TM=9.172E-01  e=3.773E-04  Akkermansia muciniphila ATCC BAA-835
  7zo0-assembly1_A  TM=9.227E-01  e=8.553E-04  Akkermansia muciniphila ATCC BAA-835

Foldseek 3Di:
DDCDPPPDDDCVVVVVVVVVVLCCAWDAPVPAIEGNPHPDQVCQWDWDFQRAHPQGWTKTFTHHRSATPDIDIDRPPPDDHFYDYPPDTDD

pLDDT: mean 85.48, std 13.61, range [43.72, 96.0]

Sequence (91 aa):
MAIYPPDLFQIDGNFGYSLALTEMLLQSHTGEIELLPALPKAWADGAVRGLVARGGFEVTMEWAGGRLVGGSILSRLGNPASCASGTRPCR

Secondary structure (DSSP, 8-state):
--BSSTT-B-SHHHHHHHHHHHHHHEE-SSSSEEESTT--TT--SEEEEEEEETTTEEEEEEEETTEEEEEEEEESS-PPP-EEETTEE--

Radius of gyration: 15.23 Å; Cα contacts (8 Å, |Δi|>4): 157; chains: 1; bounding box: 48×23×34 Å

Mean predicted aligned error: 6.49 Å

Solvent-accessible surface area (backbone atoms only — not comparable to full-atom values): 5380 Å² total; per-residue (Å²): 127,43,67,63,65,95,88,40,89,45,66,63,53,51,54,50,49,56,48,50,59,43,50,24,44,44,44,39,86,84,78,35,40,32,43,50,75,53,63,55,84,88,55,35,59,52,73,51,71,77,44,74,41,74,79,48,29,36,36,32,40,32,31,47,84,69,36,84,74,49,69,48,76,45,56,77,68,73,55,89,81,51,38,35,35,95,88,46,73,62,129